Protein AF-A0A8W8LWW7-F1 (afdb_monomer_lite)

pLDDT: mean 87.32, std 11.29, range [45.53, 97.88]

Radius of gyration: 19.37 Å; chains: 1; bounding box: 39×34×58 Å

Sequence (72 aa):
MIPKLFQWLLGAGLFIAVWLAFVLEKVDIQLTEIQRTLVLISPLLAVGIFGLVSAVIVLYRVSTFNDCKEAG

Organism: Magallana gigas (NCBI:txid29159)

Structure (mmCIF, N/CA/C/O backbone):
data_AF-A0A8W8LWW7-F1
#
_entry.id   AF-A0A8W8LWW7-F1
#
loop_
_atom_site.group_PDB
_atom_site.id
_atom_site.type_symbol
_atom_site.label_atom_id
_atom_site.label_alt_id
_atom_site.label_comp_id
_atom_site.label_asym_id
_atom_site.label_entity_id
_atom_site.label_seq_id
_atom_site.pdbx_PDB_ins_code
_atom_site.Cartn_x
_atom_site.Cartn_y
_atom_site.Cartn_z
_atom_site.occupancy
_atom_site.B_iso_or_equiv
_atom_site.auth_seq_id
_atom_site.auth_comp_id
_atom_site.auth_asym_id
_atom_site.auth_atom_id
_atom_site.pdbx_PDB_model_num
ATOM 1 N N . MET A 1 1 ? -0.075 -25.465 -12.497 1.00 74.12 1 MET A N 1
ATOM 2 C CA . MET A 1 1 ? 0.699 -24.214 -12.327 1.00 74.12 1 MET A CA 1
ATOM 3 C C . MET A 1 1 ? -0.284 -23.089 -12.043 1.00 74.12 1 MET A C 1
ATOM 5 O O . MET A 1 1 ? -1.292 -23.024 -12.733 1.00 74.12 1 MET A O 1
ATOM 9 N N . ILE A 1 2 ? -0.059 -22.266 -11.018 1.00 84.31 2 ILE A N 1
ATOM 10 C CA . ILE A 1 2 ? -0.978 -21.165 -10.682 1.00 84.31 2 ILE A CA 1
ATOM 11 C C . ILE A 1 2 ? -0.676 -19.973 -11.606 1.00 84.31 2 ILE A C 1
ATOM 13 O O . ILE A 1 2 ? 0.491 -19.584 -11.703 1.00 84.31 2 ILE A O 1
ATOM 17 N N . PRO A 1 3 ? -1.674 -19.386 -12.291 1.00 94.50 3 PRO A N 1
ATOM 18 C CA . PRO A 1 3 ? -1.440 -18.250 -13.174 1.00 94.50 3 PRO A CA 1
ATOM 19 C C . PRO A 1 3 ? -1.037 -17.008 -12.374 1.00 94.50 3 PRO A C 1
ATOM 21 O O . PRO A 1 3 ? -1.522 -16.779 -11.264 1.00 94.50 3 PRO A O 1
ATOM 24 N N . LYS A 1 4 ? -0.182 -16.162 -12.965 1.00 88.12 4 LYS A N 1
ATOM 25 C CA . LYS A 1 4 ? 0.280 -14.916 -12.331 1.00 88.12 4 LYS A CA 1
ATOM 26 C C . LYS A 1 4 ? -0.878 -14.030 -11.890 1.00 88.12 4 LYS A C 1
ATOM 28 O O . LYS A 1 4 ? -0.842 -13.506 -10.785 1.00 88.12 4 LYS A O 1
ATOM 33 N N . LEU A 1 5 ? -1.930 -13.950 -12.702 1.00 91.19 5 LEU A N 1
ATOM 34 C CA . LEU A 1 5 ? -3.160 -13.242 -12.358 1.00 91.19 5 LEU A CA 1
ATOM 35 C C . LEU A 1 5 ? -3.742 -13.706 -11.015 1.00 91.19 5 LEU A C 1
ATOM 37 O O . LEU A 1 5 ? -4.085 -12.876 -10.185 1.00 91.19 5 LEU A O 1
ATOM 41 N N . PHE A 1 6 ? -3.807 -15.017 -10.776 1.00 94.12 6 PHE A N 1
ATOM 42 C CA . PHE A 1 6 ? -4.361 -15.560 -9.536 1.00 94.12 6 PHE A CA 1
ATOM 43 C C . PHE A 1 6 ? -3.443 -15.309 -8.336 1.00 94.12 6 PHE A C 1
ATOM 45 O O . PHE A 1 6 ? -3.937 -15.019 -7.252 1.00 94.12 6 PHE A O 1
ATOM 52 N N . GLN A 1 7 ? -2.117 -15.346 -8.522 1.00 92.88 7 GLN A N 1
ATOM 53 C CA . GLN A 1 7 ? -1.177 -14.947 -7.464 1.00 92.88 7 GLN A CA 1
ATOM 54 C C . GLN A 1 7 ? -1.376 -13.480 -7.055 1.00 92.88 7 GLN A C 1
ATOM 56 O O . GLN A 1 7 ? -1.453 -13.183 -5.864 1.00 92.88 7 GLN A O 1
ATOM 61 N N . TRP A 1 8 ? -1.499 -12.575 -8.030 1.00 91.56 8 TRP A N 1
ATOM 62 C CA . TRP A 1 8 ? -1.748 -11.155 -7.768 1.00 91.56 8 TRP A CA 1
ATOM 63 C C . TRP A 1 8 ? -3.123 -10.917 -7.141 1.00 91.56 8 TRP A C 1
ATOM 65 O O . TRP A 1 8 ? -3.226 -10.152 -6.186 1.00 91.56 8 TRP A O 1
ATOM 75 N N . LEU A 1 9 ? -4.159 -11.607 -7.626 1.00 93.69 9 LEU A N 1
ATOM 76 C CA . LEU A 1 9 ? -5.518 -11.507 -7.095 1.00 93.69 9 LEU A CA 1
ATOM 77 C C . LEU A 1 9 ? -5.594 -11.981 -5.641 1.00 93.69 9 LEU A C 1
ATOM 79 O O . LEU A 1 9 ? -6.215 -11.315 -4.820 1.00 93.69 9 LEU A O 1
ATOM 83 N N . LEU A 1 10 ? -4.931 -13.092 -5.307 1.00 95.19 10 LEU A N 1
ATOM 84 C CA . LEU A 1 10 ? -4.846 -13.572 -3.928 1.00 95.19 10 LEU A CA 1
ATOM 85 C C . LEU A 1 10 ? -4.122 -12.575 -3.023 1.00 95.19 10 LEU A C 1
ATOM 87 O O . LEU A 1 10 ? -4.623 -12.272 -1.944 1.00 95.19 10 LEU A O 1
ATOM 91 N N . GLY A 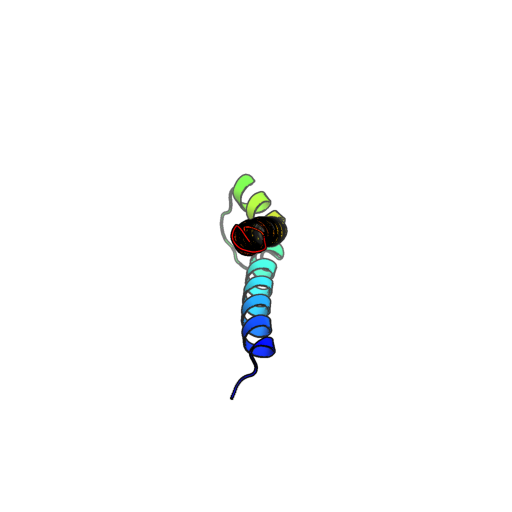1 11 ? -2.973 -12.048 -3.455 1.00 92.75 11 GLY A N 1
ATOM 92 C CA . GLY A 1 11 ? -2.217 -11.065 -2.675 1.00 92.75 11 GLY A CA 1
ATOM 93 C C . GLY A 1 11 ? -3.011 -9.778 -2.429 1.00 92.75 11 GLY A C 1
ATOM 94 O O . GLY A 1 11 ? -3.117 -9.326 -1.289 1.00 92.75 11 GLY A O 1
ATOM 95 N N . ALA A 1 12 ? -3.627 -9.226 -3.478 1.00 92.81 12 ALA A N 1
ATOM 96 C CA . ALA A 1 12 ? -4.472 -8.039 -3.374 1.00 92.81 12 ALA A CA 1
ATOM 97 C C . ALA A 1 12 ? -5.729 -8.300 -2.528 1.00 92.81 12 ALA A C 1
ATOM 99 O O . ALA A 1 12 ? -6.090 -7.477 -1.691 1.00 92.81 12 ALA A O 1
ATOM 100 N N . GLY A 1 13 ? -6.367 -9.461 -2.699 1.00 95.19 13 GLY A N 1
ATOM 101 C CA . GLY A 1 13 ? -7.540 -9.864 -1.927 1.00 95.19 13 GLY A CA 1
ATOM 102 C C . GLY A 1 13 ? -7.241 -10.004 -0.435 1.00 95.19 13 GLY A C 1
ATOM 103 O O . GLY A 1 13 ? -7.995 -9.484 0.382 1.00 95.19 13 GLY A O 1
ATOM 104 N N . LEU A 1 14 ? -6.116 -10.628 -0.074 1.00 95.56 14 LEU A N 1
ATOM 105 C CA . LEU A 1 14 ? -5.643 -10.712 1.313 1.00 95.56 14 LEU A CA 1
ATOM 106 C C . LEU A 1 14 ? -5.401 -9.326 1.914 1.00 95.56 14 LEU A C 1
ATOM 108 O O . LEU A 1 14 ? -5.861 -9.053 3.020 1.00 95.56 14 LEU A O 1
ATOM 112 N N . PHE A 1 15 ? -4.726 -8.442 1.177 1.00 94.06 15 PHE A N 1
ATOM 113 C CA . PHE A 1 15 ? -4.485 -7.073 1.627 1.00 94.06 15 PHE A CA 1
ATOM 114 C C . PHE A 1 15 ? -5.797 -6.316 1.883 1.00 94.06 15 PHE A C 1
ATOM 116 O O . PHE A 1 15 ? -5.979 -5.746 2.959 1.00 94.06 15 PHE A O 1
ATOM 123 N N . ILE A 1 16 ? -6.735 -6.363 0.932 1.00 94.06 16 ILE A N 1
ATOM 124 C CA . ILE A 1 16 ? -8.046 -5.709 1.048 1.00 94.06 16 ILE A CA 1
ATOM 125 C C . ILE A 1 16 ? -8.855 -6.302 2.208 1.00 94.06 16 ILE A C 1
ATOM 127 O O . ILE A 1 16 ? -9.486 -5.551 2.947 1.00 94.06 16 ILE A O 1
ATOM 131 N N . ALA A 1 17 ? -8.822 -7.623 2.400 1.00 94.38 17 ALA A N 1
ATOM 132 C CA . ALA A 1 17 ? -9.532 -8.294 3.487 1.00 94.38 17 ALA A CA 1
ATOM 133 C C . ALA A 1 17 ? -9.014 -7.861 4.865 1.00 94.38 17 ALA A C 1
ATOM 135 O O . ALA A 1 17 ? -9.811 -7.543 5.748 1.00 94.38 17 ALA A O 1
ATOM 136 N N . VAL A 1 18 ? -7.689 -7.799 5.036 1.00 92.88 18 VAL A N 1
ATOM 137 C CA . VAL A 1 18 ? -7.071 -7.296 6.270 1.00 92.88 18 VAL A CA 1
ATOM 138 C C . VAL A 1 18 ? -7.450 -5.833 6.479 1.00 92.88 18 VAL A C 1
ATOM 140 O O . VAL A 1 18 ? -7.942 -5.484 7.546 1.00 92.88 18 VAL A O 1
ATOM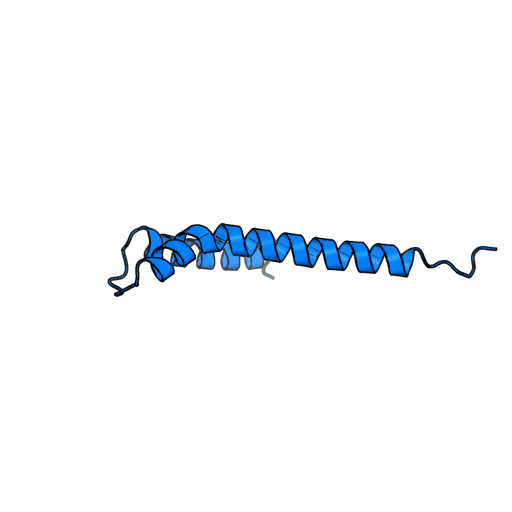 143 N N . TRP A 1 19 ? -7.302 -4.990 5.457 1.00 93.06 19 TRP A N 1
ATOM 144 C CA . TRP A 1 19 ? -7.665 -3.574 5.533 1.00 93.06 19 TRP A CA 1
ATOM 145 C C . TRP A 1 19 ? -9.136 -3.360 5.930 1.00 93.06 19 TRP A C 1
ATOM 147 O O . TRP A 1 19 ? -9.417 -2.591 6.849 1.00 93.06 19 TRP A O 1
ATOM 157 N N . LEU A 1 20 ? -10.070 -4.097 5.322 1.00 93.00 20 LEU A N 1
ATOM 158 C CA . LEU A 1 20 ? -11.492 -4.070 5.678 1.00 93.00 20 LEU A CA 1
ATOM 159 C C . LEU A 1 20 ? -11.741 -4.480 7.130 1.00 93.00 20 LEU A C 1
ATOM 161 O O . LEU A 1 20 ? -12.601 -3.889 7.776 1.00 93.00 20 LEU A O 1
ATOM 165 N N . ALA A 1 21 ? -11.001 -5.455 7.663 1.00 91.81 21 ALA A N 1
ATOM 166 C CA . ALA A 1 21 ? -11.139 -5.853 9.062 1.00 91.81 21 ALA A CA 1
ATOM 167 C C . ALA A 1 21 ? -10.803 -4.700 10.023 1.00 91.81 21 ALA A C 1
ATOM 169 O O . ALA A 1 21 ? -11.493 -4.528 11.029 1.00 91.81 21 ALA A O 1
ATOM 170 N N . PHE A 1 22 ? -9.801 -3.880 9.684 1.00 88.62 22 PHE A N 1
ATOM 171 C CA . PHE A 1 22 ? -9.475 -2.669 10.440 1.00 88.62 22 PHE A CA 1
ATOM 172 C C . PHE A 1 22 ? -10.517 -1.559 10.251 1.00 88.62 22 PHE A C 1
ATOM 174 O O . PHE A 1 22 ? -10.906 -0.923 11.226 1.00 88.62 22 PHE A O 1
ATOM 181 N N . VAL A 1 23 ? -10.993 -1.331 9.022 1.00 88.06 23 VAL A N 1
ATOM 182 C CA . VAL A 1 23 ? -12.001 -0.291 8.729 1.00 88.06 23 VAL A CA 1
ATOM 183 C C . VAL A 1 23 ? -13.346 -0.595 9.392 1.00 88.06 23 VAL A C 1
ATOM 185 O O . VAL A 1 23 ? -14.009 0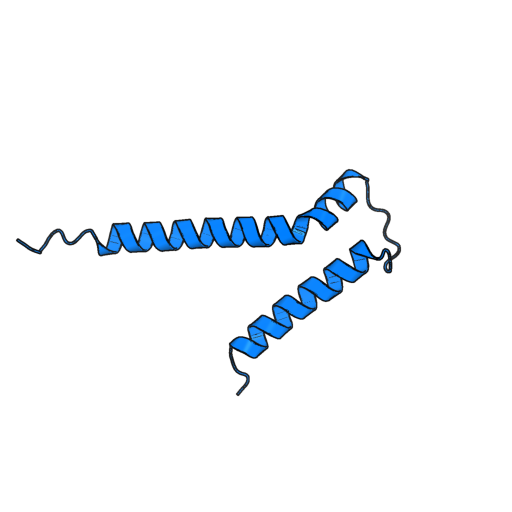.312 9.881 1.00 88.06 23 VAL A O 1
ATOM 188 N N . LEU A 1 24 ? -13.744 -1.867 9.430 1.00 89.69 24 LEU A N 1
ATOM 189 C CA . LEU A 1 24 ? -14.989 -2.326 10.052 1.00 89.69 24 LEU A CA 1
ATOM 190 C C . LEU A 1 24 ? -14.873 -2.517 11.571 1.00 89.69 24 LEU A C 1
ATOM 192 O O . LEU A 1 24 ? -15.795 -3.073 12.167 1.00 89.69 24 LEU A O 1
ATOM 196 N N . GLU A 1 25 ? -13.742 -2.130 12.173 1.00 83.38 25 GLU A N 1
ATOM 197 C CA . GLU A 1 25 ? -13.464 -2.281 13.609 1.00 83.38 25 GLU A CA 1
ATOM 198 C C . GLU A 1 25 ? -13.683 -3.719 14.113 1.00 83.38 25 GLU A C 1
ATOM 200 O O . GLU A 1 25 ? -14.031 -3.965 15.265 1.00 83.38 25 GLU A O 1
ATOM 205 N N . LYS A 1 26 ? -13.482 -4.714 13.239 1.00 82.88 26 LYS A N 1
ATOM 206 C CA . LYS A 1 26 ? -13.620 -6.135 13.597 1.00 82.88 26 LYS A CA 1
ATOM 207 C C . LYS A 1 26 ? -12.471 -6.627 14.471 1.00 82.88 26 LYS A C 1
ATOM 209 O O . LYS A 1 26 ? -12.548 -7.731 15.004 1.00 82.88 26 LYS A O 1
ATOM 214 N N . VAL A 1 27 ? -11.420 -5.823 14.593 1.00 82.06 27 VAL A N 1
ATOM 215 C CA . VAL A 1 27 ? -10.269 -6.081 15.447 1.00 82.06 27 VAL A CA 1
ATOM 216 C C . VAL A 1 27 ? -10.203 -4.962 16.477 1.00 82.06 27 VAL A C 1
ATOM 218 O O . VAL A 1 27 ? -10.053 -3.797 16.113 1.00 82.06 27 VAL A O 1
ATOM 221 N N . ASP A 1 28 ? -10.338 -5.324 17.751 1.00 74.50 28 ASP A N 1
ATOM 222 C CA . ASP A 1 28 ? -10.228 -4.385 18.865 1.00 74.50 28 ASP A CA 1
ATOM 223 C C . ASP A 1 28 ? -8.755 -4.014 19.063 1.00 74.50 28 ASP A C 1
ATOM 225 O O . ASP A 1 28 ? -7.964 -4.763 19.639 1.00 74.50 28 ASP A O 1
ATOM 229 N N . ILE A 1 29 ? -8.355 -2.893 18.467 1.00 78.94 29 ILE A N 1
ATOM 230 C CA . ILE A 1 29 ? -6.993 -2.368 18.525 1.00 78.94 29 ILE A CA 1
ATOM 231 C C . ILE A 1 29 ? -7.098 -0.898 18.897 1.00 78.94 29 ILE A C 1
ATOM 233 O O . ILE A 1 29 ? -7.784 -0.123 18.229 1.00 78.94 29 ILE A O 1
ATOM 237 N N . GLN A 1 30 ? -6.376 -0.501 19.941 1.00 82.56 30 GLN A N 1
ATOM 238 C CA . GLN A 1 30 ? -6.285 0.896 20.353 1.00 82.56 30 GLN A CA 1
ATOM 239 C C . GLN A 1 30 ? -5.425 1.674 19.352 1.00 82.56 30 GLN A C 1
ATOM 241 O O . GLN A 1 30 ? -4.207 1.775 19.489 1.00 82.56 30 GLN A O 1
ATOM 246 N N . LEU A 1 31 ? -6.068 2.192 18.308 1.00 82.25 31 LEU A N 1
ATOM 247 C CA . LEU A 1 31 ? -5.451 3.077 17.328 1.00 82.25 31 LEU A CA 1
ATOM 248 C C . LEU A 1 31 ? -5.663 4.532 17.743 1.00 82.25 31 LEU A C 1
ATOM 250 O O . LEU A 1 31 ? -6.767 4.942 18.095 1.00 82.25 31 LEU A O 1
ATOM 254 N N . THR A 1 32 ? -4.606 5.332 17.642 1.00 86.62 32 THR A N 1
ATOM 255 C CA . THR A 1 32 ? -4.713 6.792 17.765 1.00 86.62 32 THR A CA 1
ATOM 256 C C . THR A 1 32 ? -5.463 7.353 16.545 1.00 86.62 32 THR A C 1
ATOM 258 O O . THR A 1 32 ? -5.383 6.781 15.457 1.00 86.62 32 THR A O 1
ATOM 261 N N . GLU A 1 33 ? -6.138 8.498 16.682 1.00 85.25 33 GLU A N 1
ATOM 262 C CA . GLU A 1 33 ? -6.827 9.239 15.597 1.00 85.25 33 GLU A CA 1
ATOM 263 C C . GLU A 1 33 ? -6.020 9.305 14.281 1.00 85.25 33 GLU A C 1
ATOM 265 O O . GLU A 1 33 ? -6.519 9.001 13.193 1.00 85.25 33 GLU A O 1
ATOM 270 N N . ILE A 1 34 ? -4.720 9.604 14.389 1.00 89.44 34 ILE A N 1
ATOM 271 C CA . ILE A 1 34 ? -3.800 9.680 13.245 1.00 89.44 34 ILE A CA 1
ATOM 272 C C . ILE A 1 34 ? -3.640 8.312 12.569 1.00 89.44 34 ILE A C 1
ATOM 274 O O . ILE A 1 34 ? -3.669 8.218 11.344 1.00 89.44 34 ILE A O 1
ATOM 278 N N . GLN A 1 35 ? -3.494 7.239 13.350 1.00 88.69 35 GLN A N 1
ATOM 279 C CA . GLN A 1 35 ? -3.319 5.886 12.820 1.00 88.69 35 GLN A CA 1
ATOM 280 C C . GLN A 1 35 ? -4.593 5.394 12.132 1.00 88.69 35 GLN A C 1
ATOM 282 O O . GLN A 1 35 ? -4.503 4.795 11.064 1.00 88.69 35 GLN A O 1
ATOM 287 N N . ARG A 1 36 ? -5.775 5.701 12.683 1.00 87.25 36 ARG A N 1
ATOM 288 C CA . ARG A 1 36 ? -7.063 5.409 12.035 1.00 87.25 36 ARG A CA 1
ATOM 289 C C . ARG A 1 36 ? -7.172 6.104 10.677 1.00 87.25 36 ARG A C 1
ATOM 291 O O . ARG A 1 36 ? -7.501 5.453 9.687 1.00 87.25 36 ARG A O 1
ATOM 298 N N . THR A 1 37 ? -6.843 7.394 10.617 1.00 90.44 37 THR A N 1
ATOM 299 C CA . THR A 1 37 ? -6.827 8.158 9.358 1.00 90.44 37 THR A CA 1
ATOM 300 C C . THR A 1 37 ? -5.850 7.552 8.350 1.00 90.44 37 THR A C 1
ATOM 302 O O . THR A 1 37 ? -6.183 7.380 7.176 1.00 90.44 37 THR A O 1
ATOM 305 N N . LEU A 1 38 ? -4.659 7.161 8.810 1.00 91.50 38 LEU A N 1
ATOM 306 C CA . LEU A 1 38 ? -3.640 6.561 7.956 1.00 91.50 38 LEU A CA 1
ATOM 307 C C . LEU A 1 38 ? -4.079 5.197 7.411 1.00 91.50 38 LEU A C 1
ATOM 309 O O . LEU A 1 38 ? -3.885 4.926 6.229 1.00 91.50 38 LEU A O 1
ATOM 313 N N . VAL A 1 39 ? -4.719 4.363 8.236 1.00 91.25 39 VAL A N 1
ATOM 314 C CA . VAL A 1 39 ? -5.307 3.088 7.804 1.00 91.25 39 VAL A CA 1
ATOM 315 C C . VAL A 1 39 ? -6.386 3.329 6.754 1.00 91.25 39 VAL A C 1
ATOM 317 O O . VAL A 1 39 ? -6.372 2.662 5.721 1.00 91.25 39 VAL A O 1
ATOM 320 N N . LEU A 1 40 ? -7.268 4.310 6.954 1.00 90.81 40 LEU A N 1
ATOM 321 C CA . LEU A 1 40 ? -8.342 4.628 6.010 1.00 90.81 40 LEU A CA 1
ATOM 322 C C . LEU A 1 40 ? -7.795 5.026 4.626 1.00 90.81 40 LEU A C 1
ATOM 324 O O . LEU A 1 40 ? -8.304 4.579 3.601 1.00 90.81 40 LEU A O 1
ATOM 328 N N . ILE A 1 41 ? -6.729 5.830 4.605 1.00 94.38 41 ILE A N 1
ATOM 329 C CA . ILE A 1 41 ? -6.103 6.357 3.380 1.00 94.38 41 ILE A CA 1
ATOM 330 C C . ILE A 1 41 ? -5.048 5.384 2.805 1.00 94.38 41 ILE A C 1
ATOM 332 O O . ILE A 1 41 ? -4.629 5.521 1.654 1.00 94.38 41 ILE A O 1
ATOM 336 N N . SER A 1 42 ? -4.646 4.351 3.553 1.00 93.00 42 SER A N 1
ATOM 337 C CA . SER A 1 42 ? -3.593 3.404 3.154 1.00 93.00 42 SER A CA 1
ATOM 338 C C . SER A 1 42 ? -3.757 2.753 1.768 1.00 93.00 42 SER A C 1
ATOM 340 O O . SER A 1 42 ? -2.741 2.649 1.075 1.00 93.00 42 SER A O 1
ATOM 342 N N . PRO A 1 43 ? -4.961 2.379 1.277 1.00 92.19 43 PRO A N 1
ATOM 343 C CA . PRO A 1 43 ? -5.092 1.808 -0.064 1.00 92.19 43 PRO A CA 1
ATOM 344 C C . PRO A 1 43 ? -4.790 2.847 -1.143 1.00 92.19 43 PRO A C 1
ATOM 346 O O . PRO A 1 43 ? -4.145 2.541 -2.144 1.00 92.19 43 PRO A O 1
ATOM 349 N N . LEU A 1 44 ? -5.219 4.093 -0.924 1.00 94.25 44 LEU A N 1
ATOM 350 C CA . 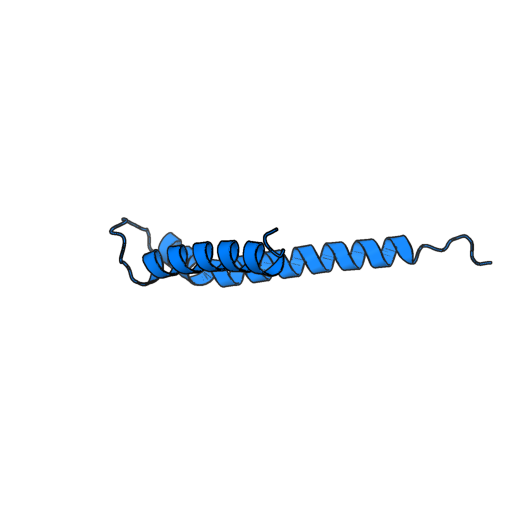LEU A 1 44 ? -4.962 5.198 -1.838 1.00 94.25 44 LEU A CA 1
ATOM 351 C C . LEU A 1 44 ? -3.466 5.530 -1.882 1.00 94.25 44 LEU A C 1
ATOM 353 O O . LEU A 1 44 ? -2.916 5.717 -2.965 1.00 94.25 44 LEU A O 1
ATOM 357 N N . LEU A 1 45 ? -2.794 5.533 -0.724 1.00 94.19 45 LEU A N 1
ATOM 358 C CA . LEU A 1 45 ? -1.338 5.688 -0.653 1.00 94.19 45 LEU A CA 1
ATOM 359 C C . LEU A 1 45 ? -0.615 4.561 -1.391 1.00 94.19 45 LEU A C 1
ATOM 361 O O . LEU A 1 45 ? 0.305 4.839 -2.155 1.00 94.19 45 LEU A O 1
ATOM 365 N N . ALA A 1 46 ? -1.042 3.308 -1.215 1.00 92.69 46 ALA A N 1
ATOM 366 C CA . ALA A 1 46 ? -0.439 2.169 -1.902 1.00 92.69 46 ALA A CA 1
ATOM 367 C C . ALA A 1 46 ? -0.545 2.303 -3.431 1.00 92.69 46 ALA A C 1
ATOM 369 O O . ALA A 1 46 ? 0.454 2.132 -4.131 1.00 92.69 46 ALA A O 1
ATOM 370 N N . VAL A 1 47 ? -1.721 2.677 -3.948 1.00 93.88 47 VAL A N 1
ATOM 371 C CA . VAL A 1 47 ? -1.931 2.918 -5.387 1.00 93.88 47 VAL A CA 1
ATOM 372 C C . VAL A 1 47 ? -1.119 4.118 -5.876 1.00 93.88 47 VAL A C 1
ATOM 374 O O . VAL A 1 47 ? -0.490 4.034 -6.930 1.00 93.88 47 VAL A O 1
ATOM 377 N N . GLY A 1 48 ? -1.082 5.212 -5.112 1.00 96.44 48 GLY A N 1
ATOM 378 C CA . GLY A 1 48 ? -0.307 6.406 -5.452 1.00 96.44 48 GLY A CA 1
ATOM 379 C C . GLY A 1 48 ? 1.194 6.124 -5.539 1.00 96.44 48 GLY A C 1
ATOM 380 O O . GLY A 1 48 ? 1.828 6.471 -6.534 1.00 96.44 48 GLY A O 1
ATOM 381 N N . ILE A 1 49 ? 1.752 5.426 -4.546 1.00 95.94 49 ILE A N 1
ATOM 382 C CA . ILE A 1 49 ? 3.163 5.015 -4.533 1.00 95.94 49 ILE A CA 1
ATOM 383 C C . ILE A 1 49 ? 3.448 4.066 -5.697 1.00 95.94 49 ILE A C 1
ATOM 385 O O . ILE A 1 49 ? 4.419 4.268 -6.424 1.00 95.94 49 ILE A O 1
ATOM 389 N N . PHE A 1 50 ? 2.596 3.060 -5.911 1.00 94.19 50 PHE A N 1
ATOM 390 C CA . PHE A 1 50 ? 2.756 2.122 -7.019 1.00 94.19 50 PHE A CA 1
ATOM 391 C C . PHE A 1 50 ? 2.743 2.834 -8.376 1.00 94.19 50 PHE A C 1
A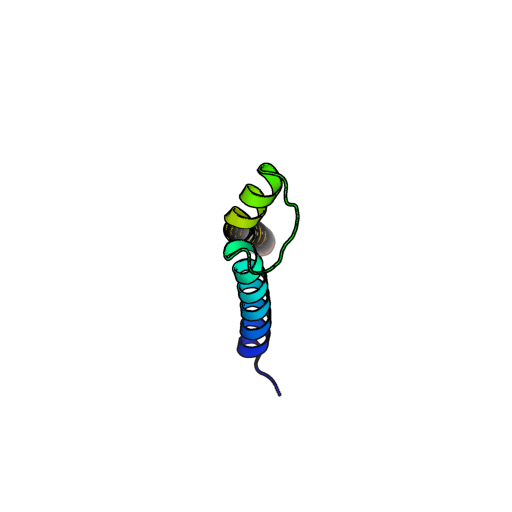TOM 393 O O . PHE A 1 50 ? 3.600 2.564 -9.220 1.00 94.19 50 PHE A O 1
ATOM 400 N N . GLY A 1 51 ? 1.811 3.767 -8.577 1.00 95.81 51 GLY A N 1
ATOM 401 C CA . GLY A 1 51 ? 1.716 4.572 -9.791 1.00 95.81 51 GLY A CA 1
ATOM 402 C C . GLY A 1 51 ? 2.951 5.442 -10.004 1.00 95.81 51 GLY A C 1
ATOM 403 O O . GLY A 1 51 ? 3.497 5.461 -11.104 1.00 95.81 51 GLY A O 1
ATOM 404 N N . LEU A 1 52 ? 3.440 6.098 -8.951 1.00 97.88 52 LEU A N 1
ATOM 405 C CA . LEU A 1 52 ? 4.608 6.974 -9.026 1.00 97.88 52 LEU A CA 1
ATOM 406 C C . LEU A 1 52 ? 5.891 6.187 -9.316 1.00 97.88 52 LEU A C 1
ATOM 408 O O . LEU A 1 52 ? 6.642 6.550 -10.217 1.00 97.88 52 LEU A O 1
ATOM 412 N N . VAL A 1 53 ? 6.106 5.064 -8.627 1.00 96.81 53 VAL A N 1
ATOM 413 C CA . VAL A 1 53 ? 7.233 4.157 -8.895 1.00 96.81 53 VAL A CA 1
ATOM 414 C C . VAL A 1 53 ? 7.152 3.598 -10.315 1.00 96.81 53 VAL A C 1
ATOM 416 O O . VAL A 1 53 ? 8.149 3.611 -11.033 1.00 96.81 53 VAL A O 1
ATOM 419 N N . SER A 1 54 ? 5.969 3.162 -10.753 1.00 95.88 54 SER A N 1
ATOM 420 C CA . SER A 1 54 ? 5.766 2.663 -12.118 1.00 95.88 54 SER A CA 1
ATOM 421 C C . SER A 1 54 ? 6.069 3.740 -13.157 1.00 95.88 54 SER A C 1
ATOM 423 O O . SER A 1 54 ? 6.788 3.471 -14.115 1.00 95.88 54 SER A O 1
ATOM 425 N N . ALA A 1 55 ? 5.587 4.968 -12.952 1.00 97.19 55 ALA A N 1
ATOM 426 C CA . ALA A 1 55 ? 5.853 6.095 -13.838 1.00 97.19 55 ALA A CA 1
ATOM 427 C C . ALA A 1 55 ? 7.349 6.420 -13.905 1.00 97.19 55 ALA A C 1
ATOM 429 O O . ALA A 1 55 ? 7.887 6.554 -15.000 1.00 97.19 55 ALA A O 1
ATOM 430 N N . VAL A 1 56 ? 8.041 6.476 -12.762 1.00 96.81 56 VAL A N 1
ATOM 431 C CA . VAL A 1 56 ? 9.495 6.697 -12.707 1.00 96.81 56 VAL A CA 1
ATOM 432 C C . VAL A 1 56 ? 10.247 5.601 -13.462 1.00 96.81 56 VAL A C 1
ATOM 434 O O . VAL A 1 56 ? 11.127 5.910 -14.262 1.00 96.81 56 VAL A O 1
ATOM 437 N N . ILE A 1 57 ? 9.889 4.329 -13.262 1.00 95.38 57 ILE A N 1
ATOM 438 C CA . ILE A 1 57 ? 10.517 3.202 -13.966 1.00 95.38 57 ILE A CA 1
ATOM 439 C C . ILE A 1 57 ? 10.281 3.308 -15.473 1.00 95.38 57 ILE A C 1
ATOM 441 O O . ILE A 1 57 ? 11.226 3.155 -16.245 1.00 95.38 57 ILE A O 1
ATOM 445 N N . VAL A 1 58 ? 9.045 3.572 -15.904 1.00 95.50 58 VAL A N 1
ATOM 446 C CA . VAL A 1 58 ? 8.710 3.714 -17.327 1.00 95.50 58 VAL A CA 1
ATOM 447 C C . VAL A 1 58 ? 9.467 4.889 -17.938 1.00 95.50 58 VAL A C 1
ATOM 449 O O . VAL A 1 58 ? 10.106 4.705 -18.967 1.00 95.50 58 VAL A O 1
ATOM 452 N N . LEU A 1 59 ? 9.474 6.058 -17.293 1.00 93.38 59 LEU A N 1
ATOM 453 C CA . LEU A 1 59 ? 10.211 7.235 -17.762 1.00 93.38 59 LEU A CA 1
ATOM 454 C C . LEU A 1 59 ? 11.713 6.965 -17.867 1.00 93.38 59 LEU A C 1
ATOM 456 O O . LEU A 1 59 ? 12.307 7.289 -18.890 1.00 93.38 59 LEU A O 1
ATOM 460 N N . TYR A 1 60 ? 12.312 6.323 -16.861 1.00 91.75 60 TYR A N 1
ATOM 461 C CA . TYR A 1 60 ? 13.730 5.957 -16.876 1.00 91.75 60 TYR A CA 1
ATOM 462 C C . TYR A 1 60 ? 14.060 4.983 -18.011 1.00 91.75 60 TYR A C 1
ATOM 464 O O . TYR A 1 60 ? 15.068 5.128 -18.703 1.00 91.75 60 TYR A O 1
ATOM 472 N N . ARG A 1 61 ? 13.204 3.978 -18.231 1.00 90.12 61 ARG A N 1
ATOM 473 C CA . ARG A 1 61 ? 13.369 3.039 -19.346 1.00 90.12 61 ARG A CA 1
ATOM 474 C C . ARG A 1 61 ? 13.225 3.753 -20.681 1.00 90.12 61 ARG A C 1
ATOM 476 O O . ARG A 1 61 ? 14.048 3.534 -21.555 1.00 90.12 61 ARG A O 1
ATOM 483 N N . VAL A 1 62 ? 12.232 4.625 -20.827 1.00 91.62 62 VAL A N 1
ATOM 484 C CA . VAL A 1 62 ? 12.030 5.396 -22.058 1.00 91.62 62 VAL A CA 1
ATOM 485 C C . VAL A 1 62 ? 13.226 6.302 -22.328 1.00 91.62 62 VAL A C 1
ATOM 487 O O . VAL A 1 62 ? 13.735 6.278 -23.442 1.00 91.62 62 VAL A O 1
ATOM 490 N N . SER A 1 63 ? 13.730 7.039 -21.335 1.00 87.62 63 SER A N 1
ATOM 491 C CA . SER A 1 63 ? 14.888 7.916 -21.535 1.00 87.62 63 SER A CA 1
ATOM 492 C C . SER A 1 63 ? 16.146 7.131 -21.910 1.00 87.62 63 SER A C 1
ATOM 494 O O . SER A 1 63 ? 16.836 7.522 -22.838 1.00 87.62 63 SER A O 1
ATOM 496 N N . THR A 1 64 ? 16.402 5.991 -21.257 1.00 81.38 64 THR A N 1
ATOM 497 C CA . THR A 1 64 ? 17.596 5.163 -21.522 1.00 81.38 64 THR A CA 1
ATOM 498 C C . THR A 1 64 ? 17.519 4.346 -22.814 1.00 81.38 64 THR A C 1
ATOM 500 O O . THR A 1 64 ? 18.547 4.128 -23.445 1.00 81.38 64 THR A O 1
ATOM 503 N N . PHE A 1 65 ? 16.334 3.900 -23.247 1.00 70.81 65 PHE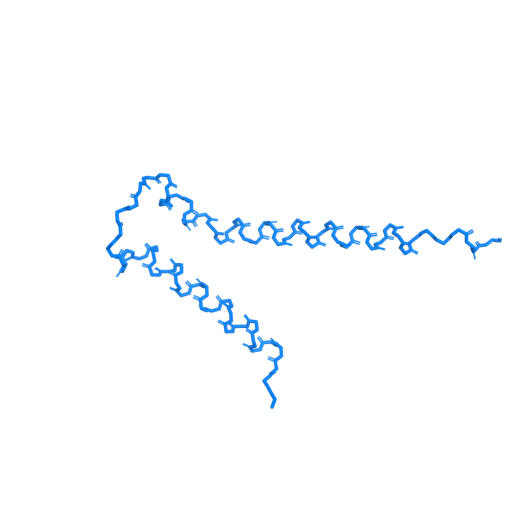 A N 1
ATOM 504 C CA . PHE A 1 65 ? 16.154 3.290 -24.574 1.00 70.81 65 PHE A CA 1
ATOM 505 C C . PHE A 1 65 ? 16.206 4.327 -25.703 1.00 70.81 65 PHE A C 1
ATOM 507 O O . PHE A 1 65 ? 16.619 3.994 -26.809 1.00 70.81 65 PHE A O 1
ATOM 514 N N . ASN A 1 66 ? 15.783 5.567 -25.437 1.00 61.94 66 ASN A N 1
ATOM 515 C CA . ASN A 1 66 ? 15.788 6.659 -26.411 1.00 61.94 66 ASN A CA 1
ATOM 516 C C . ASN A 1 66 ? 17.172 7.316 -26.580 1.00 61.94 66 ASN A C 1
ATOM 518 O O . ASN A 1 66 ? 17.357 8.113 -27.496 1.00 61.94 66 ASN A O 1
ATOM 522 N N . ASP A 1 67 ? 18.160 6.951 -25.759 1.00 60.31 67 ASP A N 1
ATOM 523 C CA . ASP A 1 67 ? 19.574 7.271 -25.976 1.00 60.31 67 ASP A CA 1
ATOM 524 C C . ASP A 1 67 ? 20.172 6.393 -27.101 1.00 60.31 67 ASP A C 1
ATOM 526 O O . ASP A 1 67 ? 21.206 5.741 -26.948 1.00 60.31 67 ASP A O 1
ATOM 530 N N . CYS A 1 68 ? 19.541 6.378 -28.280 1.00 62.09 68 CYS A N 1
ATOM 531 C CA . CYS A 1 68 ? 20.177 5.923 -29.515 1.00 62.09 68 CYS A CA 1
ATOM 532 C C . CYS A 1 68 ? 21.214 6.970 -29.943 1.00 62.09 68 CYS A C 1
ATOM 534 O O . CYS A 1 68 ? 20.973 7.779 -30.836 1.00 62.09 68 CYS A O 1
ATOM 536 N N . LYS A 1 69 ? 22.391 6.957 -29.309 1.00 59.97 69 LYS A N 1
ATOM 537 C CA . LYS A 1 69 ? 23.549 7.764 -29.729 1.00 59.97 69 LYS A CA 1
ATOM 538 C C . LYS A 1 69 ? 24.288 7.175 -30.949 1.00 59.97 69 LYS A C 1
ATOM 540 O O . LYS A 1 69 ? 25.320 7.703 -31.339 1.00 59.97 69 LYS A O 1
ATOM 545 N N . GLU A 1 70 ? 23.749 6.117 -31.560 1.00 58.09 70 GLU A N 1
ATOM 546 C CA . GLU A 1 70 ? 24.317 5.394 -32.713 1.00 58.09 70 GLU A CA 1
ATOM 547 C C . GLU A 1 70 ? 23.257 5.096 -33.793 1.00 58.09 70 GLU A C 1
ATOM 549 O O . GLU A 1 70 ? 23.182 4.000 -34.343 1.00 58.09 70 GLU A O 1
ATOM 554 N N . ALA A 1 71 ? 22.399 6.068 -34.099 1.00 56.28 71 ALA A N 1
ATOM 555 C CA . ALA A 1 71 ? 21.594 6.045 -35.321 1.00 56.28 71 ALA A CA 1
ATOM 556 C C . ALA A 1 71 ? 21.870 7.323 -36.125 1.00 56.28 71 ALA A C 1
ATOM 558 O O . ALA A 1 71 ? 21.033 8.222 -36.202 1.00 56.28 71 ALA A O 1
ATOM 559 N N . GLY A 1 72 ? 23.087 7.414 -36.661 1.00 45.53 72 GLY A N 1
ATOM 560 C CA . GLY A 1 72 ? 23.568 8.497 -37.518 1.00 45.53 72 GLY A CA 1
ATOM 561 C C . GLY A 1 72 ? 24.960 8.194 -38.033 1.00 45.53 72 GLY A C 1
ATOM 562 O O . GLY A 1 72 ? 25.873 8.150 -37.183 1.00 45.53 72 GLY A O 1
#

InterPro domains:
  IPR013174 Dolichol-phosphate mannosyltransferase subunit 3 [PF08285] (4-71)

Secondary structure (DSSP, 8-state):
---HHHHHHHHHHHHHHHHHHHHTT-S-----HHHHHHHHHHHHHHHHHHHHHHHHHHHHHHHHHS--TT--

Foldseek 3Di:
DDDPVVVVVVVVVVVVVVLVCVLVVVDPDPDDPVRSVCSVCVVVVVVVVVVVVVVVVVVVVVVVVVPCVPPD